Protein AF-A0A539DUF0-F1 (afdb_monomer_lite)

Secondary structure (DSSP, 8-state):
-EEE-HHHHHHHT--BHHHHHTTTTT--EEEEHHHHH-TTTSHHHHHHHHTS---EEEE-GGGG-SS--S-SHHHHHHHTTS-SEEE--TT-THHHHTT-EEPB-TT--SPP--------TTT--HHHHHHHHHHHHH--HHHHHHHHHHHHHSS--HHHHHHHHHHHHSPP-

Sequence (173 aa):
MVACSQAAVGEHSLKTVSDLAGVVADVTLGGPAAFETAELFGLAALDAAYEVEFTFVPVDDAAVGAGGAGGSQLSTKLADGTIDCAIAPQTWATITVDGLIALDDDKTAFPLDVVVPLMTTAAATPDVVAVVTQLNATITTDVLRALLVKLAVGDQSYDVIAKQFLESQAPAQ

Structure (mmCIF, N/CA/C/O backbone):
data_AF-A0A539DUF0-F1
#
_entry.id   AF-A0A539DUF0-F1
#
loop_
_atom_site.group_PDB
_atom_site.id
_atom_site.type_symbol
_atom_site.label_atom_id
_atom_site.label_alt_id
_atom_site.label_comp_id
_atom_site.label_asym_id
_atom_site.label_entity_id
_atom_site.label_seq_id
_atom_site.pdbx_PDB_ins_code
_atom_site.Cartn_x
_atom_site.Cartn_y
_atom_site.Cartn_z
_atom_site.occupancy
_atom_site.B_iso_or_equiv
_atom_site.auth_seq_id
_atom_site.auth_comp_id
_atom_site.auth_asym_id
_atom_site.auth_atom_id
_atom_site.pdbx_PDB_model_num
ATOM 1 N N . MET A 1 1 ? 3.687 -2.134 1.599 1.00 91.50 1 MET A N 1
ATOM 2 C CA . MET A 1 1 ? 3.217 -3.103 0.578 1.00 91.50 1 MET A CA 1
ATOM 3 C C . MET A 1 1 ? 3.808 -2.741 -0.773 1.00 91.50 1 MET A C 1
ATOM 5 O O . MET A 1 1 ? 4.285 -1.617 -0.906 1.00 91.50 1 MET A O 1
ATOM 9 N N . VAL A 1 2 ? 3.721 -3.641 -1.757 1.00 96.31 2 VAL A N 1
ATOM 10 C CA . VAL A 1 2 ? 4.049 -3.354 -3.162 1.00 96.31 2 VAL A CA 1
ATOM 11 C C . VAL A 1 2 ? 2.760 -3.193 -3.969 1.00 96.31 2 VAL A C 1
ATOM 13 O O . VAL A 1 2 ? 1.891 -4.064 -3.921 1.00 96.31 2 VAL A O 1
ATOM 16 N N . ALA A 1 3 ? 2.636 -2.094 -4.710 1.00 95.75 3 ALA A N 1
ATOM 17 C CA . ALA A 1 3 ? 1.557 -1.866 -5.669 1.00 95.75 3 ALA A CA 1
ATOM 18 C C . ALA A 1 3 ? 2.140 -1.614 -7.063 1.00 95.75 3 ALA A C 1
ATOM 20 O O . ALA A 1 3 ? 2.987 -0.742 -7.223 1.00 95.75 3 ALA A O 1
ATOM 21 N N . CYS A 1 4 ? 1.683 -2.358 -8.063 1.00 97.69 4 CYS A N 1
ATOM 22 C CA . CYS A 1 4 ? 2.208 -2.322 -9.424 1.00 97.69 4 CYS A CA 1
ATOM 23 C C . CYS A 1 4 ? 1.207 -1.737 -10.413 1.00 97.69 4 CYS A C 1
ATOM 25 O O . CYS A 1 4 ? -0.011 -1.845 -10.231 1.00 97.69 4 CYS A O 1
ATOM 27 N N . SER A 1 5 ? 1.724 -1.147 -11.489 1.00 97.19 5 SER A N 1
ATOM 28 C CA . SER A 1 5 ? 0.897 -0.747 -12.624 1.00 97.19 5 SER A CA 1
ATOM 29 C C . SER A 1 5 ? 0.228 -1.967 -13.271 1.00 97.19 5 SER A C 1
ATOM 31 O O . SER A 1 5 ? 0.743 -3.088 -13.238 1.00 97.19 5 SER A O 1
ATOM 33 N N . GLN A 1 6 ? -0.927 -1.757 -13.906 1.00 96.56 6 GLN A N 1
ATOM 34 C CA . GLN A 1 6 ? -1.609 -2.827 -14.644 1.00 96.56 6 GLN A CA 1
ATOM 35 C C . GLN A 1 6 ? -0.764 -3.357 -15.809 1.00 96.56 6 GLN A C 1
ATOM 37 O O . GLN A 1 6 ? -0.862 -4.536 -16.143 1.00 96.56 6 GLN A O 1
ATOM 42 N N . ALA A 1 7 ? 0.060 -2.494 -16.412 1.00 96.00 7 ALA A N 1
ATOM 43 C CA . ALA A 1 7 ? 0.971 -2.864 -17.488 1.00 96.00 7 ALA A CA 1
ATOM 44 C C . ALA A 1 7 ? 2.022 -3.866 -16.994 1.00 96.00 7 ALA A C 1
ATOM 46 O O . ALA A 1 7 ? 2.090 -4.966 -17.535 1.00 96.00 7 ALA A O 1
ATOM 47 N N . ALA A 1 8 ? 2.735 -3.544 -15.909 1.00 97.06 8 ALA A N 1
ATOM 48 C CA . ALA A 1 8 ? 3.738 -4.431 -15.320 1.00 97.06 8 ALA A CA 1
ATOM 49 C C . ALA A 1 8 ? 3.129 -5.769 -14.868 1.00 97.06 8 ALA A C 1
ATOM 51 O O . ALA A 1 8 ? 3.671 -6.842 -15.138 1.00 97.06 8 ALA A O 1
ATOM 52 N N . VAL A 1 9 ? 1.949 -5.726 -14.236 1.00 97.44 9 VAL A N 1
ATOM 53 C CA . VAL A 1 9 ? 1.221 -6.942 -13.843 1.00 97.44 9 VAL A CA 1
ATOM 54 C C . VAL A 1 9 ? 0.821 -7.782 -15.054 1.00 97.44 9 VAL A C 1
ATOM 56 O O . VAL A 1 9 ? 0.947 -9.002 -15.008 1.00 97.44 9 VAL A O 1
ATOM 59 N N . GLY A 1 10 ? 0.340 -7.162 -16.131 1.00 97.06 10 GLY A N 1
ATOM 60 C CA . GLY A 1 10 ? -0.062 -7.868 -17.346 1.00 97.06 10 GLY A CA 1
ATOM 61 C C . GLY A 1 10 ? 1.116 -8.479 -18.102 1.00 97.06 10 GLY A C 1
ATOM 62 O O . GLY A 1 10 ? 1.014 -9.612 -18.569 1.00 97.06 10 GLY A O 1
ATOM 63 N N . GLU A 1 11 ? 2.228 -7.752 -18.193 1.00 97.19 11 GLU A N 1
ATOM 64 C CA . GLU A 1 11 ? 3.440 -8.175 -18.897 1.00 97.19 11 GLU A CA 1
ATOM 65 C C . GLU A 1 11 ? 4.133 -9.346 -18.195 1.00 97.19 11 GLU A C 1
ATOM 67 O O . GLU A 1 11 ? 4.458 -10.347 -18.835 1.00 97.19 11 GLU A O 1
ATOM 72 N N . HIS A 1 12 ? 4.272 -9.272 -16.869 1.00 97.44 12 HIS A N 1
ATOM 73 C CA . HIS A 1 12 ? 5.005 -10.269 -16.083 1.00 97.44 12 HIS A CA 1
ATOM 74 C C . HIS A 1 12 ? 4.103 -11.242 -15.308 1.00 97.44 12 HIS A C 1
ATOM 76 O O . HIS A 1 12 ? 4.596 -12.126 -14.614 1.00 97.44 12 HIS A O 1
ATOM 82 N N . SER A 1 13 ? 2.775 -11.128 -15.442 1.00 96.75 13 SER A N 1
ATOM 83 C CA . SER A 1 13 ? 1.782 -11.963 -14.738 1.00 96.75 13 SER A CA 1
ATOM 84 C C . SER A 1 13 ? 1.898 -11.926 -13.204 1.00 96.75 13 SER A C 1
ATOM 86 O O . SER A 1 13 ? 1.694 -12.942 -12.537 1.00 96.75 13 SER A O 1
ATOM 88 N N . LEU A 1 14 ? 2.200 -10.751 -12.646 1.00 97.88 14 LEU A N 1
ATOM 89 C CA . LEU A 1 14 ? 2.507 -10.559 -11.225 1.00 97.88 14 LEU A CA 1
ATOM 90 C C . LEU A 1 14 ? 1.281 -10.757 -10.324 1.00 97.88 14 LEU A C 1
ATOM 92 O O . LEU A 1 14 ? 0.231 -10.148 -10.541 1.00 97.88 14 LEU A O 1
ATOM 96 N N . LYS A 1 15 ? 1.419 -11.561 -9.268 1.00 97.81 15 LYS A N 1
ATOM 97 C CA . LYS A 1 15 ? 0.404 -11.700 -8.204 1.00 97.81 15 LYS A CA 1
ATOM 98 C C . LYS A 1 15 ? 1.003 -11.565 -6.813 1.00 97.81 15 LYS A C 1
ATOM 100 O O . LYS A 1 15 ? 0.348 -11.050 -5.911 1.00 97.81 15 LYS A O 1
ATOM 105 N N . THR A 1 16 ? 2.234 -12.027 -6.661 1.00 98.19 16 THR A N 1
ATOM 106 C CA . THR A 1 16 ? 2.989 -12.051 -5.413 1.00 98.19 16 THR A CA 1
ATOM 107 C C . THR A 1 16 ? 4.268 -11.235 -5.548 1.00 98.19 16 THR A C 1
ATOM 109 O O . THR A 1 16 ? 4.740 -10.971 -6.657 1.00 98.19 16 THR A O 1
ATOM 112 N N . VAL A 1 17 ? 4.861 -10.846 -4.425 1.00 98.06 17 VAL A N 1
ATOM 113 C CA . VAL A 1 17 ? 6.183 -10.207 -4.429 1.00 98.06 17 VAL A CA 1
ATOM 114 C C . VAL A 1 17 ? 7.267 -11.210 -4.859 1.00 98.06 17 VAL A C 1
ATOM 116 O O . VAL A 1 17 ? 8.241 -10.802 -5.488 1.00 98.06 17 VAL A O 1
ATOM 119 N N . SER A 1 18 ? 7.071 -12.521 -4.659 1.00 98.31 18 SER A N 1
ATOM 120 C CA . SER A 1 18 ? 7.930 -13.548 -5.273 1.00 98.31 18 SER A CA 1
ATOM 121 C C . SER A 1 18 ? 7.889 -13.542 -6.806 1.00 98.31 18 SER A C 1
ATOM 123 O O . SER A 1 18 ? 8.934 -13.710 -7.434 1.00 98.31 18 SER A O 1
ATOM 125 N N . ASP A 1 19 ? 6.725 -13.316 -7.429 1.00 98.25 19 ASP A N 1
ATOM 126 C CA . ASP A 1 19 ? 6.643 -13.184 -8.895 1.00 98.25 19 ASP A CA 1
ATOM 127 C C . ASP A 1 19 ? 7.458 -11.976 -9.371 1.00 98.25 19 ASP A C 1
ATOM 129 O O . ASP A 1 19 ? 8.196 -12.070 -10.350 1.00 98.25 19 ASP A O 1
ATOM 133 N N . LEU A 1 20 ? 7.368 -10.860 -8.639 1.00 97.94 20 LEU A N 1
ATOM 134 C CA . LEU A 1 20 ? 8.139 -9.651 -8.918 1.00 97.94 20 LEU A CA 1
ATOM 135 C C . LEU A 1 20 ? 9.648 -9.898 -8.782 1.00 97.94 20 LEU A C 1
ATOM 137 O O . LEU A 1 20 ? 10.415 -9.495 -9.653 1.00 97.94 20 LEU A O 1
ATOM 141 N N . ALA A 1 21 ? 10.072 -10.594 -7.724 1.00 97.81 21 ALA A N 1
ATOM 142 C CA . ALA A 1 21 ? 11.467 -10.985 -7.525 1.00 97.81 21 ALA A CA 1
ATOM 143 C C . ALA A 1 21 ? 11.998 -11.834 -8.696 1.00 97.81 21 ALA A C 1
ATOM 145 O O . ALA A 1 21 ? 13.150 -11.688 -9.101 1.00 97.81 21 ALA A O 1
ATOM 146 N N . GLY A 1 22 ? 11.146 -12.677 -9.288 1.00 97.75 22 GLY A N 1
ATOM 147 C CA . GLY A 1 22 ? 11.482 -13.494 -10.456 1.00 97.75 22 GLY A CA 1
ATOM 148 C C . GLY A 1 22 ? 11.777 -12.701 -11.735 1.00 97.75 22 GLY A C 1
ATOM 149 O O . GLY A 1 22 ? 12.418 -13.240 -12.637 1.00 97.75 22 GLY A O 1
ATOM 150 N N . VAL A 1 23 ? 11.350 -11.437 -11.812 1.00 97.56 23 VAL A N 1
ATOM 151 C CA . VAL A 1 23 ? 11.546 -10.542 -12.968 1.00 97.56 23 VAL A CA 1
ATOM 152 C C . VAL A 1 23 ? 12.284 -9.253 -12.596 1.00 97.56 23 VAL A C 1
ATOM 154 O O . VAL A 1 23 ? 12.228 -8.278 -13.333 1.00 97.56 23 VAL A O 1
ATOM 157 N N . VAL A 1 24 ? 13.005 -9.237 -11.470 1.00 95.62 24 VAL A N 1
ATOM 158 C CA . VAL A 1 24 ? 13.626 -8.034 -10.877 1.00 95.62 24 VAL A CA 1
ATOM 159 C C . VAL A 1 24 ? 14.564 -7.249 -11.810 1.00 95.62 24 VAL A C 1
ATOM 161 O O . VAL A 1 24 ? 14.798 -6.063 -11.602 1.00 95.62 24 VAL A O 1
ATOM 164 N N . ALA A 1 25 ? 15.101 -7.894 -12.848 1.00 95.75 25 ALA A N 1
ATOM 165 C CA . ALA A 1 25 ? 15.942 -7.247 -13.854 1.00 95.75 25 ALA A CA 1
ATOM 166 C C . ALA A 1 25 ? 15.151 -6.374 -14.848 1.00 95.75 25 ALA A C 1
ATOM 168 O O . ALA A 1 25 ? 15.737 -5.488 -15.468 1.00 95.75 25 ALA A O 1
ATOM 169 N N . ASP A 1 26 ? 13.849 -6.630 -14.992 1.00 95.75 26 ASP A N 1
ATOM 170 C CA . ASP A 1 26 ? 12.958 -5.983 -15.958 1.00 95.75 26 ASP A CA 1
ATOM 171 C C . ASP A 1 26 ? 12.000 -4.977 -15.298 1.00 95.75 26 ASP A C 1
ATOM 173 O O . ASP A 1 26 ? 11.329 -4.226 -15.998 1.00 95.75 26 ASP A O 1
ATOM 177 N N . VAL A 1 27 ? 11.943 -4.939 -13.962 1.00 95.69 27 VAL A N 1
ATOM 178 C CA . VAL A 1 27 ? 11.023 -4.093 -13.188 1.00 95.69 27 VAL A CA 1
ATOM 179 C C . VAL A 1 27 ? 11.772 -3.179 -12.227 1.00 95.69 27 VAL A C 1
ATOM 181 O O . VAL A 1 27 ? 12.690 -3.590 -11.517 1.00 95.69 27 VAL A O 1
ATOM 184 N N . THR A 1 28 ? 11.330 -1.930 -12.150 1.00 97.88 28 THR A N 1
ATOM 185 C CA . THR A 1 28 ? 11.875 -0.925 -11.238 1.00 97.88 28 THR A CA 1
ATOM 186 C C . THR A 1 28 ? 10.907 -0.662 -10.088 1.00 97.88 28 THR A C 1
ATOM 188 O O . THR A 1 28 ? 9.742 -0.310 -10.305 1.00 97.88 28 THR A O 1
ATOM 191 N N . LEU A 1 29 ? 11.395 -0.784 -8.850 1.00 97.50 29 LEU A N 1
ATOM 192 C CA . LEU A 1 29 ? 10.674 -0.362 -7.650 1.00 97.50 29 LEU A CA 1
ATOM 193 C C . LEU A 1 29 ? 10.929 1.119 -7.368 1.00 97.50 29 LEU A C 1
ATOM 195 O O . LEU A 1 29 ? 12.060 1.586 -7.436 1.00 97.50 29 LEU A O 1
ATOM 199 N N . GLY A 1 30 ? 9.901 1.857 -6.964 1.00 96.94 30 GLY A N 1
ATOM 200 C CA . GLY A 1 30 ? 10.060 3.181 -6.363 1.00 96.94 30 GLY A CA 1
ATOM 201 C C . GLY A 1 30 ? 9.448 3.265 -4.976 1.00 96.94 30 GLY A C 1
ATOM 202 O O . GLY A 1 30 ? 8.551 2.499 -4.637 1.00 96.94 30 GLY A O 1
ATOM 203 N N . GLY A 1 31 ? 9.894 4.206 -4.154 1.00 95.19 31 GLY A N 1
ATOM 204 C CA . GLY A 1 31 ? 9.339 4.357 -2.812 1.00 95.19 31 GLY A CA 1
ATOM 205 C C . GLY A 1 31 ? 9.998 5.459 -1.992 1.00 95.19 31 GLY A C 1
ATOM 206 O O . GLY A 1 31 ? 10.920 6.108 -2.482 1.00 95.19 31 GLY A O 1
ATOM 207 N N . PRO A 1 32 ? 9.535 5.684 -0.751 1.00 93.19 32 PRO A N 1
ATOM 208 C CA . PRO A 1 32 ? 10.132 6.673 0.146 1.00 93.19 32 PRO A CA 1
ATOM 209 C C . PRO A 1 32 ? 11.637 6.442 0.318 1.00 93.19 32 PRO A C 1
ATOM 211 O O . PRO A 1 32 ? 12.063 5.304 0.514 1.00 93.19 32 PRO A O 1
ATOM 214 N N . ALA A 1 33 ? 12.440 7.506 0.307 1.00 94.50 33 ALA A N 1
ATOM 215 C CA . ALA A 1 33 ? 13.878 7.436 0.570 1.00 94.50 33 ALA A CA 1
ATOM 216 C C . ALA A 1 33 ? 14.194 6.805 1.941 1.00 94.50 33 ALA A C 1
ATOM 218 O O . ALA A 1 33 ? 15.193 6.100 2.096 1.00 94.50 33 ALA A O 1
ATOM 219 N N . ALA A 1 34 ? 13.314 6.979 2.933 1.00 93.12 34 ALA A N 1
ATOM 220 C CA . ALA A 1 34 ? 13.447 6.308 4.223 1.00 93.12 34 ALA A CA 1
ATOM 221 C C . ALA A 1 34 ? 13.392 4.770 4.114 1.00 93.12 34 ALA A C 1
ATOM 223 O O . ALA A 1 34 ? 14.015 4.091 4.925 1.00 93.12 34 ALA A O 1
ATOM 224 N N . PHE A 1 35 ? 12.693 4.203 3.122 1.00 95.25 35 PHE A N 1
ATOM 225 C CA . PHE A 1 35 ? 12.631 2.748 2.921 1.00 95.25 35 PHE A CA 1
ATOM 226 C C . PHE A 1 35 ? 13.971 2.169 2.455 1.00 95.25 35 PHE A C 1
ATOM 228 O O . PHE A 1 35 ? 14.342 1.080 2.885 1.00 95.25 35 PHE A O 1
ATOM 235 N N . GLU A 1 36 ? 14.717 2.906 1.629 1.00 95.94 36 GLU A N 1
ATOM 236 C CA . GLU A 1 36 ? 16.037 2.492 1.130 1.00 95.94 36 GLU A CA 1
ATOM 237 C C . GLU A 1 36 ? 17.039 2.269 2.271 1.00 95.94 36 GLU A C 1
ATOM 239 O O . GLU A 1 36 ? 17.857 1.355 2.225 1.00 95.94 36 GLU A O 1
ATOM 244 N N . THR A 1 37 ? 16.946 3.086 3.324 1.00 94.62 37 THR A N 1
ATOM 245 C CA . THR A 1 37 ? 17.905 3.094 4.441 1.00 94.62 37 THR A CA 1
ATOM 246 C C . THR A 1 37 ? 17.371 2.466 5.729 1.00 94.62 37 THR A C 1
ATOM 248 O O . THR A 1 37 ? 18.109 2.365 6.710 1.00 94.62 37 THR A O 1
ATOM 251 N N . ALA A 1 38 ? 16.107 2.036 5.757 1.00 94.25 38 ALA A N 1
ATOM 252 C CA . ALA A 1 38 ? 15.491 1.474 6.952 1.00 94.25 38 ALA A CA 1
ATOM 253 C C . ALA A 1 38 ? 16.110 0.119 7.340 1.00 94.25 38 ALA A C 1
ATOM 255 O O . ALA A 1 38 ? 16.144 -0.823 6.550 1.00 94.25 38 ALA A O 1
ATOM 256 N N . GLU A 1 39 ? 16.540 0.003 8.601 1.00 87.75 39 GLU A N 1
ATOM 257 C CA . GLU A 1 39 ? 17.135 -1.228 9.149 1.00 87.75 39 GLU A CA 1
ATOM 258 C C . GLU A 1 39 ? 16.119 -2.372 9.292 1.00 87.75 39 GLU A C 1
ATOM 260 O O . GLU A 1 39 ? 16.475 -3.545 9.192 1.00 87.75 39 GLU A O 1
ATOM 265 N N . LEU A 1 40 ? 14.848 -2.038 9.537 1.00 89.31 40 LEU A N 1
ATOM 266 C CA . LEU A 1 40 ? 13.747 -2.989 9.667 1.00 89.31 40 LEU A CA 1
ATOM 267 C C . LEU A 1 40 ? 12.691 -2.686 8.618 1.00 89.31 40 LEU A C 1
ATOM 269 O O . LEU A 1 40 ? 12.284 -1.535 8.471 1.00 89.31 40 LEU A O 1
ATOM 273 N N . PHE A 1 41 ? 12.227 -3.732 7.934 1.00 90.75 41 PHE A N 1
ATOM 274 C CA . PHE A 1 41 ? 11.198 -3.632 6.895 1.00 90.75 41 PHE A CA 1
ATOM 275 C C . PHE A 1 41 ? 11.537 -2.621 5.782 1.00 90.75 41 PHE A C 1
ATOM 277 O O . PHE A 1 41 ? 10.632 -2.063 5.166 1.00 90.75 41 PHE A O 1
ATOM 284 N N . GLY A 1 42 ? 12.830 -2.359 5.567 1.00 94.88 42 GLY A N 1
ATOM 285 C CA . GLY A 1 42 ? 13.364 -1.551 4.472 1.00 94.88 42 GLY A CA 1
ATOM 286 C C . GLY A 1 42 ? 13.818 -2.397 3.287 1.00 94.88 42 GLY A C 1
ATOM 287 O O . GLY A 1 42 ? 13.614 -3.614 3.262 1.00 94.88 42 GLY A O 1
ATOM 288 N N . LEU A 1 43 ? 14.490 -1.758 2.329 1.00 97.00 43 LEU A N 1
ATOM 289 C CA . LEU A 1 43 ? 14.959 -2.396 1.096 1.00 97.00 43 LEU A CA 1
ATOM 290 C C . LEU A 1 43 ? 15.860 -3.607 1.372 1.00 97.00 43 LEU A C 1
ATOM 292 O O . LEU A 1 43 ? 15.583 -4.690 0.876 1.00 97.00 43 LEU A O 1
ATOM 296 N N . ALA A 1 44 ? 16.847 -3.474 2.263 1.00 96.62 44 ALA A N 1
ATOM 297 C CA . ALA A 1 44 ? 17.745 -4.582 2.602 1.00 96.62 44 ALA A CA 1
ATOM 298 C C . ALA A 1 44 ? 17.014 -5.791 3.225 1.00 96.62 44 ALA A C 1
ATOM 300 O O . ALA A 1 44 ? 17.410 -6.938 3.022 1.00 96.62 44 ALA A O 1
ATOM 301 N N . ALA A 1 45 ? 15.941 -5.551 3.989 1.00 95.19 45 ALA A N 1
ATOM 302 C CA . ALA A 1 45 ? 15.122 -6.624 4.551 1.00 95.19 45 ALA A CA 1
ATOM 303 C C . ALA A 1 45 ? 14.261 -7.300 3.471 1.00 95.19 45 ALA A C 1
ATOM 305 O O . ALA A 1 45 ? 14.096 -8.520 3.499 1.00 95.19 45 ALA A O 1
ATOM 306 N N . LEU A 1 46 ? 13.748 -6.520 2.513 1.00 97.12 46 LEU A N 1
ATOM 307 C CA . LEU A 1 46 ? 13.014 -7.026 1.355 1.00 97.12 46 LEU A CA 1
ATOM 308 C C . LEU A 1 46 ? 13.917 -7.889 0.463 1.00 97.12 46 LEU A C 1
ATOM 310 O O . LEU A 1 46 ? 13.555 -9.025 0.156 1.00 97.12 46 LEU A O 1
ATOM 314 N N . ASP A 1 47 ? 15.102 -7.385 0.118 1.00 97.00 47 ASP A N 1
ATOM 315 C CA . ASP A 1 47 ? 16.109 -8.097 -0.673 1.00 97.00 47 ASP A CA 1
ATOM 316 C C . ASP A 1 47 ? 16.454 -9.447 -0.028 1.00 97.00 47 ASP A C 1
ATOM 318 O O . ASP A 1 47 ? 16.421 -10.497 -0.670 1.00 97.00 47 ASP A O 1
ATOM 322 N N . ALA A 1 48 ? 16.708 -9.446 1.285 1.00 96.44 48 ALA A N 1
ATOM 323 C CA . ALA A 1 48 ? 17.019 -10.659 2.034 1.00 96.44 48 ALA A CA 1
ATOM 324 C C . ALA A 1 48 ? 15.848 -11.655 2.080 1.00 96.44 48 ALA A C 1
ATOM 326 O O . ALA A 1 48 ? 16.072 -12.861 1.986 1.00 96.44 48 ALA A O 1
ATOM 327 N N . ALA A 1 49 ? 14.607 -11.179 2.222 1.00 96.75 49 ALA A N 1
ATOM 328 C CA . ALA A 1 49 ? 13.431 -12.047 2.245 1.00 96.75 49 ALA A CA 1
ATOM 329 C C . ALA A 1 49 ? 13.211 -12.740 0.890 1.00 96.75 49 ALA A C 1
ATOM 331 O O . ALA A 1 49 ? 12.884 -13.931 0.838 1.00 96.75 49 ALA A O 1
ATOM 332 N N . TYR A 1 50 ? 13.409 -12.015 -0.211 1.00 97.62 50 TYR A N 1
ATOM 333 C CA . TYR A 1 50 ? 13.164 -12.519 -1.562 1.00 97.62 50 TYR A CA 1
ATOM 334 C C . TYR A 1 50 ? 14.405 -13.079 -2.266 1.00 97.62 50 TYR A C 1
ATOM 336 O O . TYR A 1 50 ? 14.253 -13.689 -3.320 1.00 97.62 50 TYR A O 1
ATOM 344 N N . GLU A 1 51 ? 15.578 -12.989 -1.636 1.00 97.38 51 GLU A N 1
ATOM 345 C CA . GLU A 1 51 ? 16.869 -13.492 -2.129 1.00 97.38 51 GLU A CA 1
ATOM 346 C C . GLU A 1 51 ? 17.287 -12.872 -3.478 1.00 97.38 51 GLU A C 1
ATOM 348 O O . GLU A 1 51 ? 17.912 -13.524 -4.316 1.00 97.38 51 GLU A O 1
ATOM 353 N N . VAL A 1 52 ? 16.946 -11.596 -3.680 1.00 97.62 52 VAL A N 1
ATOM 354 C CA . VAL A 1 52 ? 17.253 -10.801 -4.881 1.00 97.62 52 VAL A CA 1
ATOM 355 C C . VAL A 1 52 ? 17.629 -9.372 -4.489 1.00 97.62 52 VAL A C 1
ATOM 357 O O . VAL A 1 52 ? 17.326 -8.949 -3.383 1.00 97.62 52 VAL A O 1
ATOM 360 N N . GLU A 1 53 ? 18.272 -8.629 -5.387 1.00 97.56 53 GLU A N 1
ATOM 361 C CA . GLU A 1 53 ? 18.537 -7.194 -5.215 1.00 97.56 53 GLU A CA 1
ATOM 362 C C . GLU A 1 53 ? 17.557 -6.406 -6.088 1.00 97.56 53 GLU A C 1
ATOM 364 O O . GLU A 1 53 ? 17.615 -6.492 -7.319 1.00 97.56 53 GLU A O 1
ATOM 369 N N . PHE A 1 54 ? 16.629 -5.674 -5.470 1.00 96.88 54 PHE A N 1
ATOM 370 C CA . PHE A 1 54 ? 15.670 -4.861 -6.213 1.00 96.88 54 PHE A CA 1
ATOM 371 C C . PHE A 1 54 ? 16.295 -3.552 -6.703 1.00 96.88 54 PHE A C 1
ATOM 373 O O . PHE A 1 54 ? 16.875 -2.789 -5.932 1.00 96.88 54 PHE A O 1
ATOM 380 N N . THR A 1 55 ? 16.079 -3.223 -7.981 1.00 96.06 55 THR A N 1
ATOM 381 C CA . THR A 1 55 ? 16.371 -1.874 -8.487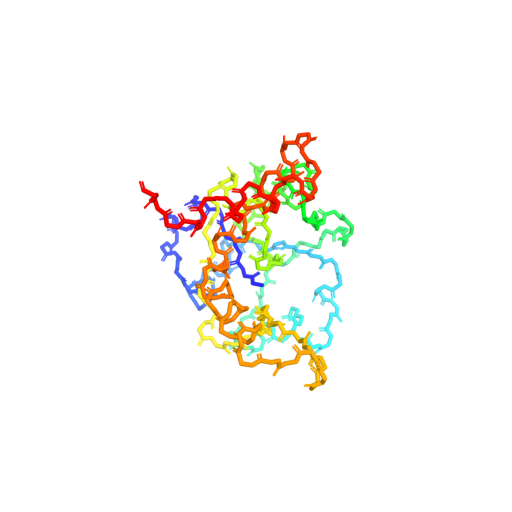 1.00 96.06 55 THR A CA 1
ATOM 382 C C . THR A 1 55 ? 15.392 -0.888 -7.856 1.00 96.06 55 THR A C 1
ATOM 384 O O . THR A 1 55 ? 14.188 -0.964 -8.113 1.00 96.06 55 THR A O 1
ATOM 387 N N . PHE A 1 56 ? 15.902 0.036 -7.039 1.00 97.56 56 PHE A N 1
ATOM 388 C CA . PHE A 1 56 ? 15.089 0.974 -6.269 1.00 97.56 56 PHE A CA 1
ATOM 389 C C . PHE A 1 56 ? 15.330 2.433 -6.674 1.00 97.56 56 PHE A C 1
ATOM 391 O O . PHE A 1 56 ? 16.465 2.892 -6.793 1.00 97.56 56 PHE A O 1
ATOM 398 N N . VAL A 1 57 ? 14.243 3.180 -6.853 1.00 97.00 57 VAL A N 1
ATOM 399 C CA . VAL A 1 57 ? 14.238 4.617 -7.131 1.00 97.00 57 VAL A CA 1
ATOM 400 C C . VAL A 1 57 ? 13.643 5.346 -5.923 1.00 97.00 57 VAL A C 1
ATOM 402 O O . VAL A 1 57 ? 12.418 5.337 -5.746 1.00 97.00 57 VAL A O 1
ATOM 405 N N . PRO A 1 58 ? 14.468 6.011 -5.098 1.00 95.19 58 PRO A N 1
ATOM 406 C CA . PRO A 1 58 ? 13.961 6.773 -3.971 1.00 95.19 58 PRO A CA 1
ATOM 407 C C . PRO A 1 58 ? 13.189 8.004 -4.454 1.00 95.19 58 PRO A C 1
ATOM 409 O O . PRO A 1 58 ? 13.563 8.683 -5.416 1.00 95.19 58 PRO A O 1
ATOM 412 N N . VAL A 1 59 ? 12.113 8.319 -3.743 1.00 92.31 59 VAL A N 1
ATOM 413 C CA . VAL A 1 59 ? 1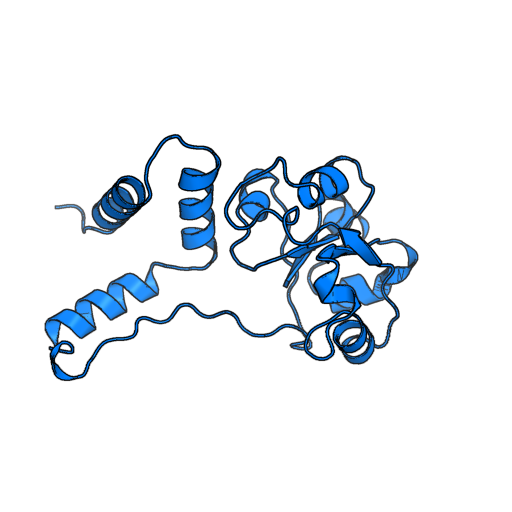1.395 9.591 -3.832 1.00 92.31 59 VAL A CA 1
ATOM 414 C C . VAL A 1 59 ? 11.404 10.281 -2.475 1.00 92.31 59 VAL A C 1
ATOM 416 O O . VAL A 1 59 ? 11.575 9.639 -1.440 1.00 92.31 59 VAL A O 1
ATOM 419 N N . ASP A 1 60 ? 11.198 11.597 -2.474 1.00 88.31 60 ASP A N 1
ATOM 420 C CA . ASP A 1 60 ? 11.000 12.355 -1.236 1.00 88.31 60 ASP A CA 1
ATOM 421 C C . ASP A 1 60 ? 9.859 11.726 -0.415 1.00 88.31 60 ASP A C 1
ATOM 423 O O . ASP A 1 60 ? 8.775 11.464 -0.946 1.00 88.31 60 ASP A O 1
ATOM 427 N N . ASP A 1 61 ? 10.100 11.482 0.875 1.00 82.50 61 ASP A N 1
ATOM 428 C CA . ASP A 1 61 ? 9.142 10.851 1.784 1.00 82.50 61 ASP A CA 1
ATOM 429 C C . ASP A 1 61 ? 7.817 11.631 1.853 1.00 82.50 61 ASP A C 1
ATOM 431 O O . ASP A 1 61 ? 6.734 11.039 1.884 1.00 82.50 61 ASP A O 1
ATOM 435 N N . ALA A 1 62 ? 7.875 12.967 1.796 1.00 79.94 62 ALA A N 1
ATOM 436 C CA . ALA A 1 62 ? 6.685 13.818 1.753 1.00 79.94 62 ALA A CA 1
ATOM 437 C C . ALA A 1 62 ? 5.917 13.683 0.425 1.00 79.94 62 ALA A C 1
ATOM 439 O O . ALA A 1 62 ? 4.722 13.979 0.353 1.00 79.94 62 ALA A O 1
ATOM 440 N N . ALA A 1 63 ? 6.585 13.203 -0.625 1.00 78.75 63 ALA A N 1
ATOM 441 C CA . ALA A 1 63 ? 6.053 13.050 -1.971 1.00 78.75 63 ALA A CA 1
ATOM 442 C C . ALA A 1 63 ? 5.550 11.630 -2.295 1.00 78.75 63 ALA A C 1
ATOM 444 O O . ALA A 1 63 ? 5.189 11.365 -3.445 1.00 78.75 63 ALA A O 1
ATOM 445 N N . VAL A 1 64 ? 5.459 10.738 -1.301 1.00 72.81 64 VAL A N 1
ATOM 446 C CA . VAL A 1 64 ? 4.748 9.447 -1.412 1.00 72.81 64 VAL A CA 1
ATOM 447 C C . VAL A 1 64 ? 3.228 9.666 -1.488 1.00 72.81 64 VAL A C 1
ATOM 449 O O . VAL A 1 64 ? 2.518 8.917 -2.159 1.00 72.81 64 VAL A O 1
ATOM 452 N N . GLY A 1 65 ? 2.728 10.764 -0.906 1.00 65.31 65 GLY A N 1
ATOM 453 C CA . GLY A 1 65 ? 1.306 11.117 -0.895 1.00 65.31 65 GLY A CA 1
ATOM 454 C C . GLY A 1 65 ? 0.545 10.344 0.179 1.00 65.31 65 GLY A C 1
ATOM 455 O O . GLY A 1 65 ? -0.196 9.408 -0.112 1.00 65.31 65 GLY A O 1
ATOM 456 N N . ALA A 1 66 ? 0.722 10.732 1.443 1.00 53.28 66 ALA A N 1
ATOM 457 C CA . ALA A 1 66 ? -0.038 10.164 2.552 1.00 53.28 66 ALA A CA 1
ATOM 458 C C . ALA A 1 66 ? -1.480 10.712 2.541 1.00 53.28 66 ALA A C 1
ATOM 460 O O . ALA A 1 66 ? -1.745 11.804 3.035 1.00 53.28 66 ALA A O 1
ATOM 461 N N . GLY A 1 67 ? -2.412 9.957 1.953 1.00 53.53 67 GLY A N 1
ATOM 462 C CA . GLY A 1 67 ? -3.859 10.215 2.039 1.00 53.53 67 GLY A CA 1
ATOM 463 C C . GLY A 1 67 ? -4.480 11.039 0.903 1.00 53.53 67 GLY A C 1
ATOM 464 O O . GLY A 1 67 ? -5.692 11.229 0.912 1.00 53.53 67 GLY A O 1
ATOM 465 N N . GLY A 1 68 ? -3.685 11.485 -0.074 1.00 57.88 68 GLY A N 1
ATOM 466 C CA . GLY A 1 68 ? -4.148 12.071 -1.339 1.00 57.88 68 GLY A CA 1
ATOM 467 C C . GLY A 1 68 ? -4.091 11.056 -2.488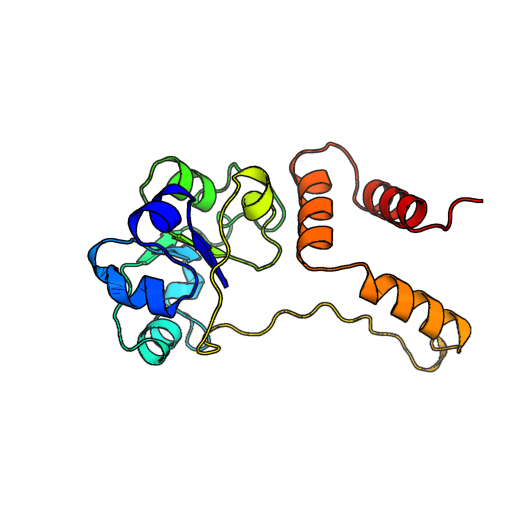 1.00 57.88 68 GLY A C 1
ATOM 468 O O . GLY A 1 68 ? -3.338 10.086 -2.419 1.00 57.88 68 GLY A O 1
ATOM 469 N N . ALA A 1 69 ? -4.875 11.272 -3.539 1.00 59.84 69 ALA A N 1
ATOM 470 C CA . ALA A 1 69 ? -4.915 10.442 -4.734 1.00 59.84 69 ALA A CA 1
ATOM 471 C C . ALA A 1 69 ? -4.320 11.231 -5.896 1.00 59.84 69 ALA A C 1
ATOM 473 O O . ALA A 1 69 ? -4.751 12.355 -6.156 1.00 59.84 69 ALA A O 1
ATOM 474 N N . GLY A 1 70 ? -3.342 10.632 -6.575 1.00 62.16 70 GLY A N 1
ATOM 475 C CA . GLY A 1 70 ? -2.609 11.282 -7.660 1.00 62.16 70 GLY A CA 1
ATOM 476 C C . GLY A 1 70 ? -1.796 12.508 -7.214 1.00 62.16 70 GLY A C 1
ATOM 477 O O . GLY A 1 70 ? -1.891 12.996 -6.087 1.00 62.16 70 GLY A O 1
ATOM 478 N N . GLY A 1 71 ? -0.932 12.999 -8.102 1.00 70.06 71 GLY A N 1
ATOM 479 C CA . GLY A 1 71 ? -0.154 14.230 -7.898 1.00 70.06 71 GLY A CA 1
ATOM 480 C C . GLY A 1 71 ? 1.031 14.119 -6.931 1.00 70.06 71 GLY A C 1
ATOM 481 O O . GLY A 1 71 ? 1.775 15.086 -6.770 1.00 70.06 71 GLY A O 1
ATOM 482 N N . SER A 1 72 ? 1.248 12.954 -6.318 1.00 84.19 72 SER A N 1
ATOM 483 C CA . SER A 1 72 ? 2.484 12.656 -5.594 1.00 84.19 72 SER A CA 1
ATOM 484 C C . SER A 1 72 ? 3.598 12.328 -6.592 1.00 84.19 72 SER A C 1
ATOM 486 O O . SER A 1 72 ? 3.331 11.806 -7.678 1.00 84.19 72 SER A O 1
ATOM 488 N N . GLN A 1 73 ? 4.856 12.602 -6.242 1.00 89.06 73 GLN A N 1
ATOM 489 C CA . GLN A 1 73 ? 5.982 12.297 -7.132 1.00 89.06 73 GLN A CA 1
ATOM 490 C C . GLN A 1 73 ? 6.060 10.790 -7.425 1.00 89.06 73 GLN A C 1
ATOM 492 O O . GLN A 1 73 ? 6.412 10.400 -8.537 1.00 89.06 73 GLN A O 1
ATOM 497 N N . LEU A 1 74 ? 5.655 9.957 -6.460 1.00 90.88 74 LEU A N 1
ATOM 498 C CA . LEU A 1 74 ? 5.551 8.512 -6.633 1.00 90.88 74 LEU A CA 1
ATOM 499 C C . LEU A 1 74 ? 4.491 8.126 -7.679 1.00 90.88 74 LEU A C 1
ATOM 501 O O . LEU A 1 74 ? 4.781 7.337 -8.572 1.00 90.88 74 LEU A O 1
ATOM 505 N N . SER A 1 75 ? 3.291 8.719 -7.618 1.00 90.56 75 SER A N 1
ATOM 506 C CA . SER A 1 75 ? 2.239 8.467 -8.620 1.00 90.56 75 SER A CA 1
ATOM 507 C C . SER A 1 75 ? 2.631 8.950 -10.020 1.00 90.56 75 SER A C 1
ATOM 509 O O . SER A 1 75 ? 2.373 8.258 -10.998 1.00 90.56 75 SER A O 1
ATOM 511 N N . THR A 1 76 ? 3.332 10.085 -10.128 1.00 91.62 76 THR A N 1
ATOM 512 C CA . THR A 1 76 ? 3.838 10.586 -11.415 1.00 91.62 76 THR A CA 1
ATOM 513 C C . THR A 1 76 ? 4.837 9.617 -12.041 1.00 91.62 76 THR A C 1
ATOM 515 O O . THR A 1 76 ? 4.730 9.336 -13.229 1.00 91.62 76 THR A O 1
ATOM 518 N N . LYS A 1 77 ? 5.762 9.065 -11.244 1.00 94.25 77 LYS A N 1
ATOM 519 C CA . LYS A 1 77 ? 6.763 8.101 -11.723 1.00 94.25 77 LYS A CA 1
ATOM 520 C C . LYS A 1 77 ? 6.158 6.768 -12.173 1.00 94.25 77 LYS A C 1
ATOM 522 O O . LYS A 1 77 ? 6.695 6.135 -13.072 1.00 94.25 77 LYS A O 1
ATOM 527 N N . LEU A 1 78 ? 5.059 6.335 -11.552 1.00 94.06 78 LEU A N 1
ATOM 528 C CA . LEU A 1 78 ? 4.285 5.191 -12.050 1.00 94.06 78 LEU A CA 1
ATOM 529 C C . LEU A 1 78 ? 3.606 5.529 -13.380 1.00 94.06 78 LEU A C 1
ATOM 531 O O . LEU A 1 78 ? 3.632 4.733 -14.312 1.00 94.06 78 LEU A O 1
ATOM 535 N N . ALA A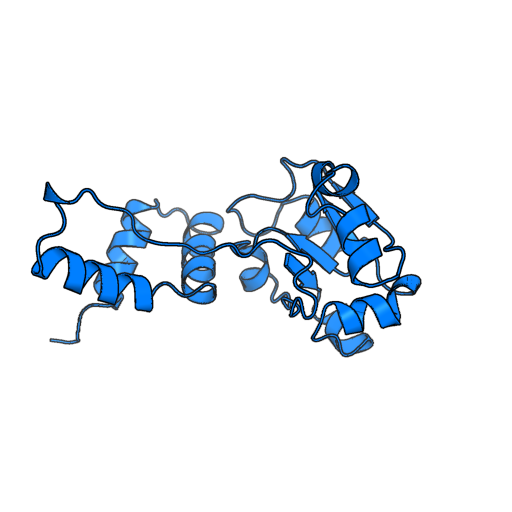 1 79 ? 2.997 6.714 -13.474 1.00 92.19 79 ALA A N 1
ATOM 536 C CA . ALA A 1 79 ? 2.256 7.134 -14.658 1.00 92.19 79 ALA A CA 1
ATOM 537 C C . ALA A 1 79 ? 3.154 7.366 -15.886 1.00 92.19 79 ALA A C 1
ATOM 539 O O . ALA A 1 79 ? 2.715 7.129 -17.011 1.00 92.19 79 ALA A O 1
ATOM 540 N N . ASP A 1 80 ? 4.391 7.835 -15.690 1.00 94.12 80 ASP A N 1
ATOM 541 C CA . ASP A 1 80 ? 5.359 8.070 -16.768 1.00 94.12 80 ASP A CA 1
ATOM 542 C C . ASP A 1 80 ? 6.266 6.863 -17.079 1.00 94.12 80 ASP A C 1
ATOM 544 O O . ASP A 1 80 ? 7.037 6.919 -18.039 1.00 94.12 80 ASP A O 1
ATOM 548 N N . GLY A 1 81 ? 6.149 5.771 -16.313 1.00 94.50 81 GLY A N 1
ATOM 549 C CA . GLY A 1 81 ? 6.926 4.544 -16.498 1.00 94.50 81 GLY A CA 1
ATOM 550 C C . GLY A 1 81 ? 8.367 4.618 -15.987 1.00 94.50 81 GLY A C 1
ATOM 551 O O . GLY A 1 81 ? 9.174 3.758 -16.321 1.00 94.50 81 GLY A O 1
ATOM 552 N N . THR A 1 82 ? 8.725 5.627 -15.184 1.00 96.19 82 THR A N 1
ATOM 553 C CA . THR A 1 82 ? 10.024 5.653 -14.488 1.00 96.19 82 THR A CA 1
ATOM 554 C C . THR A 1 82 ? 10.146 4.513 -13.473 1.00 96.19 82 THR A C 1
ATOM 556 O O . THR A 1 82 ? 11.254 4.056 -13.198 1.00 96.19 82 THR A O 1
ATOM 559 N N . ILE A 1 83 ? 9.025 4.098 -12.877 1.00 97.62 83 ILE A N 1
ATOM 560 C CA . ILE A 1 83 ? 8.932 2.929 -11.996 1.00 97.62 83 ILE A CA 1
ATOM 561 C C . ILE A 1 83 ? 7.720 2.085 -12.393 1.00 97.62 83 ILE A C 1
ATOM 563 O O . ILE A 1 83 ? 6.686 2.624 -12.787 1.00 97.62 83 ILE A O 1
ATOM 567 N N . ASP A 1 84 ? 7.821 0.773 -12.224 1.00 98.00 84 ASP A N 1
ATOM 568 C CA . ASP A 1 84 ? 6.766 -0.185 -12.582 1.00 98.00 84 ASP A CA 1
ATOM 569 C C . ASP A 1 84 ? 5.864 -0.510 -11.392 1.00 98.00 84 ASP A C 1
ATOM 571 O O . ASP A 1 84 ? 4.656 -0.753 -11.524 1.00 98.00 84 ASP A O 1
ATOM 575 N N . CYS A 1 85 ? 6.477 -0.493 -10.211 1.00 97.94 85 CYS A N 1
ATOM 576 C CA . CYS A 1 85 ? 5.874 -0.850 -8.945 1.00 97.94 85 CYS A CA 1
ATOM 577 C C . CYS A 1 85 ? 6.360 0.093 -7.843 1.00 97.94 85 CYS A C 1
ATOM 579 O O . CYS A 1 85 ? 7.462 0.637 -7.887 1.00 97.94 85 CYS A O 1
ATOM 581 N N . ALA A 1 86 ? 5.529 0.281 -6.825 1.00 96.19 86 ALA A N 1
ATOM 582 C CA . ALA A 1 86 ? 5.769 1.216 -5.745 1.00 96.19 86 ALA A CA 1
ATOM 583 C C . ALA A 1 86 ? 5.666 0.552 -4.371 1.00 96.19 86 ALA A C 1
ATOM 585 O O . ALA A 1 86 ? 4.709 -0.170 -4.079 1.00 96.19 86 ALA A O 1
ATOM 586 N N . ILE A 1 87 ? 6.617 0.880 -3.500 1.00 95.19 87 ILE A N 1
ATOM 587 C CA . ILE A 1 87 ? 6.503 0.716 -2.057 1.00 95.19 87 ILE A CA 1
ATOM 588 C C . ILE A 1 87 ? 5.598 1.827 -1.538 1.00 95.19 87 ILE A C 1
ATOM 590 O O . ILE A 1 87 ? 5.957 3.006 -1.551 1.00 95.19 87 ILE A O 1
ATOM 594 N N . ALA A 1 88 ? 4.409 1.441 -1.082 1.00 90.31 88 ALA A N 1
ATOM 595 C CA . ALA A 1 88 ? 3.383 2.374 -0.640 1.00 90.31 88 ALA A CA 1
ATOM 596 C C . ALA A 1 88 ? 2.657 1.886 0.629 1.00 90.31 88 ALA A C 1
ATOM 598 O O . ALA A 1 88 ? 2.657 0.679 0.933 1.00 90.31 88 ALA A O 1
ATOM 599 N N . PRO A 1 89 ? 2.011 2.806 1.374 1.00 87.62 89 PRO A N 1
ATOM 600 C CA . PRO A 1 89 ? 1.100 2.452 2.457 1.00 87.62 89 PRO A CA 1
ATOM 601 C C . PRO A 1 89 ? -0.070 1.605 1.960 1.00 87.62 89 PRO A C 1
ATOM 603 O O . PRO A 1 89 ? -0.572 1.810 0.853 1.00 87.62 89 PRO A O 1
ATOM 606 N N . GLN A 1 90 ? -0.584 0.704 2.802 1.00 86.88 90 GLN A N 1
ATOM 607 C CA . GLN A 1 90 ? -1.705 -0.144 2.394 1.00 86.88 90 GLN A CA 1
ATOM 608 C C . GLN A 1 90 ? -2.974 0.643 2.052 1.00 86.88 90 GLN A C 1
ATOM 610 O O . GLN A 1 90 ? -3.764 0.228 1.207 1.00 86.88 90 GLN A O 1
ATOM 615 N N . THR A 1 91 ? -3.147 1.800 2.676 1.00 87.50 91 THR A N 1
ATOM 616 C CA . THR A 1 91 ? -4.298 2.694 2.536 1.00 87.50 91 THR A CA 1
ATOM 617 C C . THR A 1 91 ? -4.141 3.721 1.413 1.00 87.50 91 THR A C 1
ATOM 619 O O . THR A 1 91 ? -4.943 4.646 1.312 1.00 87.50 91 THR A O 1
ATOM 622 N N . TRP A 1 92 ? -3.120 3.588 0.562 1.00 87.94 92 TRP A N 1
ATOM 623 C CA . TRP A 1 92 ? -2.844 4.556 -0.494 1.00 87.94 92 TRP A CA 1
ATOM 624 C C . TRP A 1 92 ? -3.992 4.635 -1.515 1.00 87.94 92 TRP A C 1
ATOM 626 O O . TRP A 1 92 ? -4.245 3.692 -2.264 1.00 87.94 92 TRP A O 1
ATOM 636 N N . ALA A 1 93 ? -4.698 5.770 -1.540 1.00 87.12 93 ALA A N 1
ATOM 637 C CA . ALA A 1 93 ? -5.900 5.977 -2.354 1.00 87.12 93 ALA A CA 1
ATOM 638 C C . ALA A 1 93 ? -5.636 5.864 -3.866 1.00 87.12 93 ALA A C 1
ATOM 640 O O . ALA A 1 93 ? -6.509 5.425 -4.615 1.00 87.12 93 ALA A O 1
ATOM 641 N N . THR A 1 94 ? -4.419 6.200 -4.305 1.00 88.50 94 THR A N 1
ATOM 642 C CA . THR A 1 94 ? -3.963 6.070 -5.698 1.00 88.50 94 THR A CA 1
ATOM 643 C C . THR A 1 94 ? -4.115 4.647 -6.234 1.00 88.50 94 THR A C 1
ATOM 645 O O . THR A 1 94 ? -4.406 4.484 -7.411 1.00 88.50 94 THR A O 1
ATOM 648 N N . ILE A 1 95 ? -4.033 3.615 -5.382 1.00 90.44 95 ILE A N 1
ATOM 649 C CA . ILE A 1 95 ? -4.288 2.226 -5.797 1.00 90.44 95 ILE A CA 1
ATOM 650 C C . ILE A 1 95 ? -5.673 2.097 -6.441 1.00 90.44 95 ILE A C 1
ATOM 652 O O . ILE A 1 95 ? -5.829 1.449 -7.470 1.00 90.44 95 ILE A O 1
ATOM 656 N N . THR A 1 96 ? -6.680 2.750 -5.861 1.00 88.94 96 THR A N 1
ATOM 657 C CA . THR A 1 96 ? -8.048 2.734 -6.384 1.00 88.94 96 THR A CA 1
ATOM 658 C C . THR A 1 96 ? -8.228 3.693 -7.557 1.00 88.94 96 THR A C 1
ATOM 660 O O . THR A 1 96 ? -8.900 3.334 -8.518 1.00 88.94 96 THR A O 1
ATOM 663 N N . VAL A 1 97 ? -7.653 4.898 -7.490 1.00 88.12 97 VAL A N 1
ATOM 664 C CA . VAL A 1 97 ? -7.835 5.923 -8.538 1.00 88.12 97 VAL A CA 1
ATOM 665 C C . VAL A 1 97 ? -7.157 5.532 -9.846 1.00 88.12 97 VAL A C 1
ATOM 667 O O . VAL A 1 97 ? -7.779 5.640 -10.901 1.00 88.12 97 VAL A O 1
ATOM 670 N N . ASP A 1 98 ? -5.936 5.009 -9.768 1.00 89.56 98 ASP A N 1
ATOM 671 C CA . ASP A 1 98 ? -5.123 4.670 -10.939 1.00 89.56 98 ASP A CA 1
ATOM 672 C C . ASP A 1 98 ? -5.234 3.179 -11.305 1.00 89.56 98 ASP A C 1
ATOM 674 O O . ASP A 1 98 ? -4.605 2.711 -12.252 1.00 89.56 98 ASP A O 1
ATOM 678 N N . GLY A 1 99 ? -6.041 2.410 -10.563 1.00 91.50 99 GLY A N 1
ATOM 679 C CA . GLY A 1 99 ? -6.275 0.989 -10.828 1.00 91.50 99 GLY A CA 1
ATOM 680 C C . GLY A 1 99 ? -5.036 0.110 -10.641 1.00 91.50 99 GLY A C 1
ATOM 681 O O . GLY A 1 99 ? -4.892 -0.893 -11.344 1.00 91.50 99 GLY A O 1
ATOM 682 N N . LEU A 1 100 ? -4.143 0.481 -9.719 1.00 94.75 100 LEU A N 1
ATOM 683 C CA . LEU A 1 100 ? -2.938 -0.288 -9.405 1.00 94.75 100 LEU A CA 1
ATOM 684 C C . LEU A 1 100 ? -3.300 -1.624 -8.751 1.00 94.75 100 LEU A C 1
ATOM 686 O O . LEU A 1 100 ? -4.311 -1.755 -8.057 1.00 94.75 100 LEU A O 1
ATOM 690 N N . ILE A 1 101 ? -2.430 -2.611 -8.925 1.00 95.94 101 ILE A N 1
ATOM 691 C CA . ILE A 1 101 ? -2.603 -3.948 -8.363 1.00 95.94 101 ILE A CA 1
ATOM 692 C C . ILE A 1 101 ? -1.660 -4.108 -7.175 1.00 95.94 101 ILE A C 1
ATOM 694 O O . ILE A 1 101 ? -0.441 -4.068 -7.329 1.00 95.94 101 ILE A O 1
ATOM 698 N N . ALA A 1 102 ? -2.223 -4.284 -5.980 1.00 94.69 102 ALA A N 1
ATOM 699 C CA . ALA A 1 102 ? -1.445 -4.658 -4.804 1.00 94.69 102 ALA A CA 1
ATOM 700 C C . ALA A 1 102 ? -1.026 -6.130 -4.913 1.00 94.69 102 ALA A C 1
ATOM 702 O O . ALA A 1 102 ? -1.880 -6.992 -5.129 1.00 94.69 102 ALA A O 1
ATOM 703 N N . LEU A 1 103 ? 0.270 -6.403 -4.764 1.00 96.56 103 LEU A N 1
ATOM 704 C CA . LEU A 1 103 ? 0.798 -7.766 -4.756 1.00 96.56 103 LEU A CA 1
ATOM 705 C C . LEU A 1 103 ? 0.680 -8.383 -3.359 1.00 96.56 103 LEU A C 1
ATOM 707 O O . LEU A 1 103 ? 0.783 -7.677 -2.352 1.00 96.56 103 LEU A O 1
ATOM 711 N N . ASP A 1 104 ? 0.489 -9.700 -3.311 1.00 95.50 104 ASP A N 1
ATOM 712 C CA . ASP A 1 104 ? 0.543 -10.467 -2.066 1.00 95.50 104 ASP A CA 1
ATOM 713 C C . ASP A 1 104 ? 1.992 -10.603 -1.577 1.00 95.50 104 ASP A C 1
ATOM 715 O O . ASP A 1 104 ? 2.889 -10.940 -2.350 1.00 95.50 104 ASP A O 1
ATOM 719 N N . ASP A 1 105 ? 2.224 -10.326 -0.296 1.00 95.88 105 ASP A N 1
ATOM 720 C CA . ASP A 1 105 ? 3.535 -10.463 0.342 1.00 95.88 105 ASP A CA 1
ATOM 721 C C . ASP A 1 105 ? 3.664 -11.868 0.933 1.00 95.88 105 ASP A C 1
ATOM 723 O O . ASP A 1 105 ? 3.465 -12.099 2.129 1.00 95.88 105 ASP A O 1
ATOM 727 N N . ASP A 1 106 ? 3.985 -12.821 0.065 1.00 96.94 106 ASP A N 1
ATOM 728 C CA . ASP A 1 106 ? 3.980 -14.253 0.356 1.00 96.94 106 ASP A CA 1
ATOM 729 C C . ASP A 1 106 ? 5.104 -14.700 1.309 1.00 96.94 106 ASP A C 1
ATOM 731 O O . ASP A 1 106 ? 5.071 -15.818 1.831 1.00 96.94 106 ASP A O 1
ATOM 735 N N . LYS A 1 107 ? 6.067 -13.815 1.600 1.00 96.00 107 LYS A N 1
ATOM 736 C CA . LYS A 1 107 ? 7.140 -14.031 2.585 1.00 96.00 107 LYS A CA 1
ATOM 737 C C . LYS A 1 107 ? 7.073 -13.110 3.801 1.00 96.00 107 LYS A C 1
ATOM 739 O O . LYS A 1 107 ? 7.982 -13.145 4.633 1.00 96.00 107 LYS A O 1
ATOM 744 N N . THR A 1 108 ? 6.006 -12.326 3.956 1.00 92.00 108 THR A N 1
ATOM 745 C CA . THR A 1 108 ? 5.806 -11.432 5.113 1.00 92.00 108 THR A CA 1
ATOM 746 C C . THR A 1 108 ? 6.972 -10.456 5.342 1.00 92.00 108 THR A C 1
ATOM 748 O O . THR A 1 108 ? 7.388 -10.218 6.477 1.00 92.00 108 THR A O 1
ATOM 751 N N . ALA A 1 109 ? 7.542 -9.918 4.260 1.00 92.56 109 ALA A N 1
ATOM 752 C CA . ALA A 1 109 ? 8.638 -8.951 4.320 1.00 92.56 109 ALA A CA 1
ATOM 753 C C . ALA A 1 109 ? 8.190 -7.567 4.820 1.00 92.56 109 ALA A C 1
ATOM 755 O O . ALA A 1 109 ? 9.012 -6.788 5.307 1.00 92.56 109 ALA A O 1
ATOM 756 N N . PHE A 1 110 ? 6.898 -7.253 4.717 1.00 91.25 110 PHE A N 1
ATOM 757 C CA . PHE A 1 110 ? 6.301 -6.026 5.229 1.00 91.25 110 PHE A CA 1
ATOM 758 C C . PHE A 1 110 ? 5.576 -6.267 6.561 1.00 91.25 110 PHE A C 1
ATOM 760 O O . PHE A 1 110 ? 5.018 -7.343 6.792 1.00 91.25 110 PHE A O 1
ATOM 767 N N . PRO A 1 111 ? 5.519 -5.255 7.444 1.00 87.94 111 PRO A N 1
ATOM 768 C CA . PRO A 1 111 ? 4.691 -5.334 8.635 1.00 87.94 111 PRO A CA 1
ATOM 769 C C . PRO A 1 111 ? 3.208 -5.406 8.251 1.00 87.94 111 PRO A C 1
ATOM 771 O O . PRO A 1 111 ? 2.768 -4.852 7.240 1.00 87.94 111 PRO A O 1
ATOM 774 N N . LEU A 1 112 ? 2.427 -6.076 9.097 1.00 82.44 112 LEU A N 1
ATOM 775 C CA . LEU A 1 112 ? 0.974 -6.082 8.984 1.00 82.44 112 LEU A CA 1
ATOM 776 C C . LEU A 1 112 ? 0.404 -4.788 9.569 1.00 82.44 112 LEU A C 1
ATOM 778 O O . LEU A 1 112 ? 0.507 -4.548 10.772 1.00 82.44 112 LEU A O 1
ATOM 782 N N . ASP A 1 113 ? -0.267 -4.006 8.727 1.00 82.38 113 ASP A N 1
ATOM 783 C CA . ASP A 1 113 ? -0.981 -2.800 9.138 1.00 82.38 113 ASP A CA 1
ATOM 784 C C . ASP A 1 113 ? -2.462 -3.129 9.367 1.00 82.38 113 ASP A C 1
ATOM 786 O O . ASP A 1 113 ? -3.251 -3.235 8.428 1.00 82.38 113 ASP A O 1
ATOM 790 N N . VAL A 1 114 ? -2.859 -3.298 10.630 1.00 84.19 114 VAL A N 1
ATOM 791 C CA . VAL A 1 114 ? -4.256 -3.571 11.004 1.00 84.19 114 VAL A CA 1
ATOM 792 C C . VAL A 1 114 ? -4.874 -2.390 11.745 1.00 84.19 114 VAL A C 1
ATOM 794 O O . VAL A 1 114 ? -4.306 -1.861 12.700 1.00 84.19 114 VAL A O 1
ATOM 797 N N . VAL A 1 115 ? -6.076 -1.989 11.329 1.00 86.25 115 VAL A N 1
ATOM 798 C CA . VAL A 1 115 ? -6.872 -0.984 12.041 1.00 86.25 115 VAL A CA 1
ATOM 799 C C . VAL A 1 115 ? -7.750 -1.702 13.058 1.00 86.25 115 VAL A C 1
ATOM 801 O O . VAL A 1 115 ? -8.601 -2.513 12.696 1.00 86.25 115 VAL A O 1
ATOM 804 N N . VAL A 1 116 ? -7.528 -1.415 14.342 1.00 89.50 116 VAL A N 1
ATOM 805 C CA . VAL A 1 116 ? -8.278 -2.018 15.449 1.00 89.50 116 VAL A CA 1
ATOM 806 C C . VAL A 1 116 ? -8.805 -0.938 16.402 1.00 89.50 116 VAL A C 1
ATOM 808 O O . VAL A 1 116 ? -8.040 -0.062 16.814 1.00 89.50 116 VAL A O 1
ATOM 811 N N . PRO A 1 117 ? -10.095 -0.967 16.784 1.00 91.56 117 PRO A N 1
ATOM 812 C CA . PRO A 1 117 ? -10.639 -0.027 17.753 1.00 91.56 117 PRO A CA 1
ATOM 813 C C . PRO A 1 117 ? -10.070 -0.298 19.146 1.00 91.56 117 PRO A C 1
ATOM 815 O O . PRO A 1 117 ? -10.093 -1.432 19.626 1.00 91.56 117 PRO A O 1
ATOM 818 N N . LEU A 1 118 ? -9.619 0.756 19.823 1.00 94.19 118 LEU A N 1
ATOM 819 C CA . LEU A 1 118 ? -9.163 0.697 21.208 1.00 94.19 118 LEU A CA 1
ATOM 820 C C . LEU A 1 118 ? -10.060 1.575 22.083 1.00 94.19 118 LEU A C 1
ATOM 822 O O . LEU A 1 118 ? -10.305 2.737 21.764 1.00 94.19 118 LEU A O 1
ATOM 826 N N . MET A 1 119 ? -10.539 1.026 23.199 1.00 94.56 119 MET A N 1
ATOM 827 C CA . MET A 1 119 ? -11.386 1.742 24.156 1.00 94.56 119 MET A CA 1
ATOM 828 C C . MET A 1 119 ? -11.012 1.394 25.595 1.00 94.56 119 MET A C 1
ATOM 830 O O . MET A 1 119 ? -10.459 0.331 25.875 1.00 94.56 119 MET A O 1
ATOM 834 N N . THR A 1 120 ? -11.321 2.297 26.524 1.00 96.94 120 THR A N 1
ATOM 835 C CA . THR A 1 120 ? -11.142 2.031 27.953 1.00 96.94 120 THR A CA 1
ATOM 836 C C . THR A 1 120 ? -12.189 1.034 28.443 1.00 96.94 120 THR A C 1
ATOM 838 O O . THR A 1 120 ? -13.309 0.983 27.936 1.00 96.94 120 THR A O 1
ATOM 841 N N . THR A 1 121 ? -11.859 0.274 29.488 1.00 94.69 121 THR A N 1
ATOM 842 C CA . THR A 1 121 ? -12.795 -0.688 30.095 1.00 94.69 121 THR A CA 1
ATOM 843 C C . THR A 1 121 ? -14.077 -0.023 30.592 1.00 94.69 121 THR A C 1
ATOM 845 O O . THR A 1 121 ? -15.148 -0.606 30.488 1.00 94.69 121 THR A O 1
ATOM 848 N N . ALA A 1 122 ? -13.986 1.219 31.075 1.00 95.75 122 ALA A N 1
ATOM 849 C CA . ALA A 1 122 ? -15.140 1.998 31.514 1.00 95.75 122 ALA A CA 1
ATOM 850 C C . ALA A 1 122 ? -16.121 2.332 30.372 1.00 95.75 122 ALA A C 1
ATOM 852 O O . ALA A 1 122 ? -17.315 2.464 30.624 1.00 95.75 122 ALA A O 1
ATOM 853 N N . ALA A 1 123 ? -15.632 2.465 29.134 1.00 94.25 123 ALA A N 1
ATOM 854 C CA . ALA A 1 123 ? -16.452 2.737 27.952 1.00 94.25 123 ALA A CA 1
ATOM 855 C C . ALA A 1 123 ? -16.941 1.458 27.243 1.00 94.25 123 ALA A C 1
ATOM 857 O O . ALA A 1 123 ? -17.867 1.523 26.439 1.00 94.25 123 ALA A O 1
ATOM 858 N N . ALA A 1 124 ? -16.344 0.301 27.548 1.00 95.06 124 ALA A N 1
ATOM 859 C CA . ALA A 1 124 ? -16.625 -0.989 26.919 1.00 95.06 124 ALA A CA 1
ATOM 860 C C . ALA A 1 124 ? -17.897 -1.659 27.472 1.00 95.06 124 ALA A C 1
ATOM 862 O O . ALA A 1 124 ? -17.869 -2.800 27.942 1.00 95.06 124 ALA A O 1
ATOM 863 N N . THR A 1 125 ? -19.029 -0.952 27.441 1.00 97.00 125 THR A N 1
ATOM 864 C CA . THR A 1 125 ? -20.326 -1.581 27.724 1.00 97.00 125 THR A CA 1
ATOM 865 C C . THR A 1 125 ? -20.654 -2.613 26.633 1.00 97.00 125 THR A C 1
ATOM 867 O O . THR A 1 125 ? -20.182 -2.466 25.501 1.00 97.00 125 THR A O 1
ATOM 870 N N . PRO A 1 126 ? -21.468 -3.649 26.923 1.00 96.69 126 PRO A N 1
ATOM 871 C CA . PRO A 1 126 ? -21.809 -4.673 25.932 1.00 96.69 126 PRO A CA 1
ATOM 872 C C . PRO A 1 126 ? -22.348 -4.104 24.612 1.00 96.69 126 PRO A C 1
ATOM 874 O O . PRO A 1 126 ? -21.939 -4.551 23.543 1.00 96.69 126 PRO A O 1
ATOM 877 N N . ASP A 1 127 ? -23.194 -3.072 24.683 1.00 95.69 127 ASP A N 1
ATOM 878 C CA . ASP A 1 127 ? -23.781 -2.433 23.501 1.00 95.69 127 ASP A CA 1
ATOM 879 C C . ASP A 1 127 ? -22.734 -1.680 22.670 1.00 95.69 127 ASP A C 1
ATOM 881 O O . ASP A 1 127 ? -22.712 -1.798 21.445 1.00 95.69 127 ASP A O 1
ATOM 885 N N . VAL A 1 128 ? -21.826 -0.940 23.321 1.00 95.00 128 VAL A N 1
ATOM 886 C CA . VAL A 1 128 ? -20.747 -0.216 22.626 1.00 95.00 128 VAL A CA 1
ATOM 887 C C . VAL A 1 128 ? -19.812 -1.197 21.931 1.00 95.00 128 VAL A C 1
ATOM 889 O O . VAL A 1 128 ? -19.472 -0.994 20.766 1.00 95.00 128 VAL A O 1
ATOM 892 N N . VAL A 1 129 ? -19.431 -2.280 22.615 1.00 95.00 129 VAL A N 1
ATOM 893 C CA . VAL A 1 129 ? -18.583 -3.325 22.029 1.00 95.00 129 VAL A CA 1
ATOM 894 C C . VAL A 1 129 ? -19.266 -3.939 20.811 1.00 95.00 129 VAL A C 1
ATOM 896 O O . VAL A 1 129 ? -18.644 -4.011 19.757 1.00 95.00 129 VAL A O 1
ATOM 899 N N . ALA A 1 130 ? -20.545 -4.313 20.911 1.00 94.44 130 ALA A N 1
ATOM 900 C CA . ALA A 1 130 ? -21.277 -4.913 19.798 1.00 94.44 130 ALA A CA 1
ATOM 901 C C . ALA A 1 130 ? -21.322 -3.998 18.561 1.00 94.44 130 ALA A C 1
ATOM 903 O O . ALA A 1 130 ? -21.002 -4.443 17.456 1.00 94.44 130 ALA A O 1
ATOM 904 N N . VAL A 1 131 ? -21.651 -2.714 18.746 1.00 92.94 131 VAL A N 1
ATOM 905 C CA . VAL A 1 131 ? -21.712 -1.732 17.650 1.00 92.94 131 VAL A CA 1
ATOM 906 C C . VAL A 1 131 ? -20.337 -1.515 17.020 1.00 92.94 131 VAL A C 1
ATOM 908 O O . VAL A 1 131 ? -20.206 -1.542 15.796 1.00 92.94 131 VAL A O 1
ATOM 911 N N . VAL A 1 132 ? -19.297 -1.330 17.835 1.00 92.94 132 VAL A N 1
ATOM 912 C CA . VAL A 1 132 ? -17.931 -1.108 17.338 1.00 92.94 132 VAL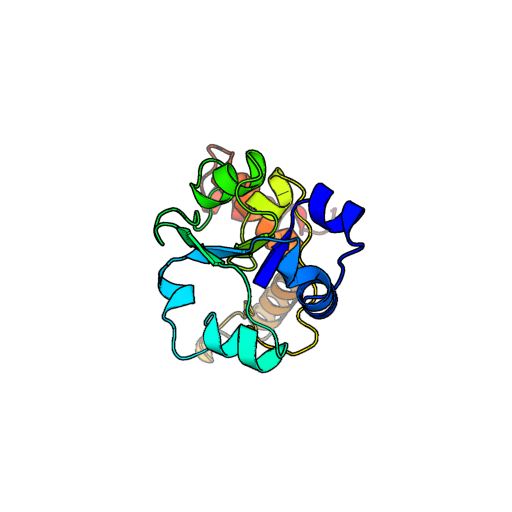 A CA 1
ATOM 913 C C . VAL A 1 132 ? -17.396 -2.348 16.622 1.00 92.94 132 VAL A C 1
ATOM 915 O O . VAL A 1 132 ? -16.764 -2.212 15.578 1.00 92.94 132 VAL A O 1
ATOM 918 N N . THR A 1 133 ? -17.673 -3.555 17.122 1.00 92.44 133 THR A N 1
ATOM 919 C CA . THR A 1 133 ? -17.299 -4.807 16.449 1.00 92.44 133 THR A CA 1
ATOM 920 C C . THR A 1 133 ? -17.990 -4.942 15.095 1.00 92.44 133 THR A C 1
ATOM 922 O O . THR A 1 133 ? -17.325 -5.279 14.115 1.00 92.44 133 THR A O 1
ATOM 925 N N . GLN A 1 134 ? -19.291 -4.646 15.013 1.00 91.56 134 GLN A N 1
ATOM 926 C CA . GLN A 1 134 ? -20.023 -4.675 13.747 1.00 91.56 134 GLN A CA 1
ATOM 927 C C . GLN A 1 134 ? -19.451 -3.665 12.748 1.00 91.56 134 GLN A C 1
ATOM 929 O O . GLN A 1 134 ? -19.205 -4.024 11.600 1.00 91.56 134 GLN A O 1
ATOM 934 N N . LEU A 1 135 ? -19.199 -2.427 13.184 1.00 91.56 135 LEU A N 1
ATOM 935 C CA . LEU A 1 135 ? -18.618 -1.390 12.334 1.00 91.56 135 LEU A CA 1
ATOM 936 C C . LEU A 1 135 ? -17.205 -1.762 11.869 1.00 91.56 135 LEU A C 1
ATOM 938 O O . LEU A 1 135 ? -16.881 -1.608 10.699 1.00 91.56 135 LEU A O 1
ATOM 942 N N . ASN A 1 136 ? -16.361 -2.288 12.757 1.00 91.62 136 ASN A N 1
ATOM 943 C CA . ASN A 1 136 ? -14.998 -2.664 12.389 1.00 91.62 136 ASN A CA 1
ATOM 944 C C . ASN A 1 136 ? -14.967 -3.762 11.317 1.00 91.62 136 ASN A C 1
ATOM 946 O O . ASN A 1 136 ? -14.087 -3.763 10.465 1.00 91.62 136 ASN A O 1
ATOM 950 N N . ALA A 1 137 ? -15.946 -4.672 11.326 1.00 90.81 137 ALA A N 1
ATOM 951 C CA . ALA A 1 137 ? -16.064 -5.713 10.311 1.00 90.81 137 ALA A CA 1
ATOM 952 C C . ALA A 1 137 ? -16.406 -5.169 8.909 1.00 90.81 137 ALA A C 1
ATOM 954 O O . ALA A 1 137 ? -16.149 -5.857 7.922 1.00 90.81 137 ALA A O 1
ATOM 955 N N . THR A 1 138 ? -16.972 -3.959 8.797 1.00 91.56 138 THR A N 1
ATOM 956 C CA . THR A 1 138 ? -17.291 -3.341 7.497 1.00 91.56 138 THR A CA 1
ATOM 957 C C . THR A 1 138 ? -16.149 -2.496 6.935 1.00 91.56 138 THR A C 1
ATOM 959 O O . THR A 1 138 ? -16.089 -2.282 5.724 1.00 91.56 138 THR A O 1
ATOM 962 N N . ILE A 1 139 ? -15.214 -2.041 7.776 1.00 90.75 139 ILE A N 1
ATOM 963 C CA . ILE A 1 139 ? -14.062 -1.223 7.370 1.00 90.75 139 ILE A CA 1
ATOM 964 C C . ILE A 1 139 ? -12.935 -2.141 6.876 1.00 90.75 139 ILE A C 1
ATOM 966 O O . ILE A 1 139 ? -11.904 -2.325 7.520 1.00 90.75 139 ILE A O 1
ATOM 970 N N . THR A 1 140 ? -13.144 -2.744 5.708 1.00 90.94 140 THR A N 1
ATOM 971 C CA . THR A 1 140 ? -12.088 -3.467 4.985 1.00 90.94 140 THR A CA 1
ATOM 972 C C . THR A 1 140 ? -11.064 -2.488 4.403 1.00 90.94 140 THR A C 1
ATOM 974 O O . THR A 1 140 ? -11.338 -1.293 4.271 1.00 90.94 140 THR A O 1
ATOM 977 N N . THR A 1 141 ? -9.891 -2.978 3.994 1.00 89.19 141 THR A N 1
ATOM 978 C CA . THR A 1 141 ? -8.862 -2.143 3.348 1.00 89.19 141 THR A CA 1
ATOM 979 C C . THR A 1 141 ? -9.397 -1.425 2.108 1.00 89.19 141 THR A C 1
ATOM 981 O O . THR A 1 141 ? -9.121 -0.242 1.923 1.00 89.19 141 THR A O 1
ATOM 984 N N . ASP A 1 142 ? -10.213 -2.093 1.289 1.00 87.81 142 ASP A N 1
ATOM 985 C CA . ASP A 1 142 ? -10.794 -1.487 0.085 1.00 87.81 142 ASP A CA 1
ATOM 986 C C . ASP A 1 142 ? -11.861 -0.443 0.417 1.00 87.81 142 ASP A C 1
ATOM 988 O O . ASP A 1 142 ? -11.900 0.618 -0.207 1.00 87.81 142 ASP A O 1
ATOM 992 N N . VAL A 1 143 ? -12.682 -0.688 1.444 1.00 90.88 143 VAL A N 1
ATOM 993 C CA . VAL A 1 143 ? -13.621 0.321 1.952 1.00 90.88 143 VAL A CA 1
ATOM 994 C C . VAL A 1 143 ? -12.853 1.538 2.466 1.00 90.88 143 VAL A C 1
ATOM 996 O O . VAL A 1 143 ? -13.196 2.666 2.115 1.00 90.88 143 VAL A O 1
ATOM 999 N N . LEU A 1 144 ? -11.782 1.336 3.236 1.00 90.50 144 LEU A N 1
ATOM 1000 C CA . LEU A 1 144 ? -10.956 2.426 3.752 1.00 90.50 144 LEU A CA 1
ATOM 1001 C C . LEU A 1 144 ? -10.291 3.226 2.623 1.00 90.50 144 LEU A C 1
ATOM 1003 O O . LEU A 1 144 ? -10.346 4.455 2.644 1.00 90.50 144 LEU A O 1
ATOM 1007 N N . ARG A 1 145 ? -9.733 2.561 1.604 1.00 88.56 145 ARG A N 1
ATOM 1008 C CA . ARG A 1 145 ? -9.207 3.232 0.403 1.00 88.56 145 ARG A CA 1
ATOM 1009 C C . ARG A 1 145 ? -10.288 4.048 -0.293 1.00 88.56 145 ARG A C 1
ATOM 1011 O O . ARG A 1 145 ? -10.052 5.213 -0.589 1.00 88.56 145 ARG A O 1
ATOM 1018 N N . ALA A 1 146 ? -11.485 3.498 -0.491 1.00 89.06 146 ALA A N 1
ATOM 1019 C CA . ALA A 1 146 ? -12.593 4.218 -1.119 1.00 89.06 146 ALA A CA 1
ATOM 1020 C C . ALA A 1 146 ? -13.023 5.462 -0.318 1.00 89.06 146 ALA A C 1
ATOM 1022 O O . ALA A 1 146 ? -13.357 6.492 -0.905 1.00 89.06 146 ALA A O 1
ATOM 1023 N N . LEU A 1 147 ? -12.989 5.405 1.018 1.00 90.56 147 LEU A N 1
ATOM 1024 C CA . LEU A 1 147 ? -13.223 6.579 1.866 1.00 90.56 147 LEU A CA 1
ATOM 1025 C C . LEU A 1 147 ? -12.101 7.616 1.722 1.00 90.56 147 LEU A C 1
ATOM 1027 O O . LEU A 1 147 ? -12.386 8.809 1.630 1.00 90.56 147 LEU A O 1
ATOM 1031 N N . LEU A 1 148 ? -10.844 7.176 1.642 1.00 89.00 148 LEU A N 1
ATOM 1032 C CA . LEU A 1 148 ? -9.698 8.059 1.423 1.00 89.00 148 LEU A CA 1
ATOM 1033 C C . LEU A 1 148 ? -9.706 8.691 0.029 1.00 89.00 148 LEU A C 1
ATOM 1035 O O . LEU A 1 148 ? -9.346 9.854 -0.094 1.00 89.00 148 LEU A O 1
ATOM 1039 N N . VAL A 1 149 ? -10.204 8.001 -1.001 1.00 88.31 149 VAL A N 1
ATOM 1040 C CA . VAL A 1 149 ? -10.436 8.598 -2.329 1.00 88.31 149 VAL A CA 1
ATOM 1041 C C . VAL A 1 149 ? -11.386 9.793 -2.231 1.00 88.31 149 VAL A C 1
ATOM 1043 O O . VAL A 1 149 ? -11.119 10.833 -2.830 1.00 88.31 149 VAL A O 1
ATOM 1046 N N . LYS A 1 150 ? -12.468 9.688 -1.446 1.00 87.44 150 LYS A N 1
ATOM 1047 C CA . LYS A 1 150 ? -13.409 10.807 -1.251 1.00 87.44 150 LYS A CA 1
ATOM 1048 C C . LYS A 1 150 ? -12.749 12.015 -0.589 1.00 87.44 150 LYS A C 1
ATOM 1050 O O . LYS A 1 150 ? -13.093 13.137 -0.936 1.00 87.44 150 LYS A O 1
ATOM 1055 N N . LEU A 1 151 ? -11.823 11.784 0.341 1.00 84.06 151 LEU A N 1
ATOM 1056 C CA . LEU A 1 151 ? -11.062 12.846 1.005 1.00 84.06 151 LEU A CA 1
ATOM 1057 C C . LEU A 1 151 ? -10.009 13.461 0.074 1.00 84.06 151 LEU A C 1
ATOM 1059 O O . LEU A 1 151 ? -9.767 14.659 0.107 1.00 84.06 151 LEU A O 1
ATOM 1063 N N . ALA A 1 152 ? -9.375 12.623 -0.738 1.00 78.31 152 ALA A N 1
ATOM 1064 C CA . ALA A 1 152 ? -8.297 13.000 -1.632 1.00 78.31 152 ALA A CA 1
ATOM 1065 C C . ALA A 1 152 ? -8.752 13.813 -2.850 1.00 78.31 152 ALA A C 1
ATOM 1067 O O . ALA A 1 152 ? -8.050 14.721 -3.284 1.00 78.31 152 ALA A O 1
ATOM 1068 N N . VAL A 1 153 ? -9.883 13.422 -3.440 1.00 77.06 153 VAL A N 1
ATOM 1069 C CA . VAL A 1 153 ? -10.388 13.963 -4.714 1.00 77.06 153 VAL A CA 1
ATOM 1070 C C . VAL A 1 153 ? -11.597 14.878 -4.496 1.00 77.06 153 VAL A C 1
ATOM 1072 O O . VAL A 1 153 ? -11.946 15.660 -5.376 1.00 77.06 153 VAL A O 1
ATOM 1075 N N . GLY A 1 154 ? -12.266 14.774 -3.347 1.00 72.69 154 GLY A N 1
ATOM 1076 C CA . GLY A 1 154 ? -13.458 15.552 -3.029 1.00 72.69 154 GLY A CA 1
ATOM 1077 C C . GLY A 1 154 ? -13.186 16.729 -2.095 1.00 72.69 154 GLY A C 1
ATOM 1078 O O . GLY A 1 154 ? -12.246 16.724 -1.311 1.00 72.69 154 GLY A O 1
ATOM 1079 N N . ASP A 1 155 ? -14.098 17.701 -2.108 1.00 76.12 155 ASP A N 1
ATOM 1080 C CA . ASP A 1 155 ? -14.086 18.852 -1.190 1.00 76.12 155 ASP A CA 1
ATOM 1081 C C . ASP A 1 155 ? -14.762 18.543 0.164 1.00 76.12 155 ASP A C 1
ATOM 1083 O O . ASP A 1 155 ? -15.104 19.443 0.935 1.00 76.12 155 ASP A O 1
ATOM 1087 N N . GLN A 1 156 ? -15.037 17.265 0.445 1.00 85.12 156 GLN A N 1
ATOM 1088 C CA . GLN A 1 156 ? -15.740 16.854 1.656 1.00 85.12 156 GLN A CA 1
ATOM 1089 C C . GLN A 1 156 ? -14.764 16.691 2.821 1.00 85.12 156 GLN A C 1
ATOM 1091 O O . GLN A 1 156 ? -13.737 16.024 2.713 1.00 85.12 156 GLN A O 1
ATOM 1096 N N . SER A 1 157 ? -15.126 17.240 3.976 1.00 89.06 157 SER A N 1
ATOM 1097 C CA . SER A 1 157 ? -14.395 17.005 5.216 1.00 89.06 157 SER A CA 1
ATOM 1098 C C . SER A 1 157 ? -14.591 15.570 5.726 1.00 89.06 157 SER A C 1
ATOM 1100 O O . SER A 1 157 ? -15.571 14.885 5.408 1.00 89.06 157 SER A O 1
ATOM 1102 N N . TYR A 1 158 ? -13.652 15.103 6.551 1.00 90.00 158 TYR A N 1
ATOM 1103 C CA . TYR A 1 158 ? -13.652 13.740 7.093 1.00 90.00 158 TYR A CA 1
ATOM 1104 C C . TYR A 1 158 ? -14.921 13.412 7.899 1.00 90.00 158 TYR A C 1
ATOM 1106 O O . TYR A 1 158 ? -15.389 12.276 7.855 1.00 90.00 158 TYR A O 1
ATOM 1114 N N . ASP A 1 159 ? -15.516 14.385 8.595 1.00 93.38 159 ASP A N 1
ATOM 1115 C CA . ASP A 1 159 ? -16.758 14.213 9.356 1.00 93.38 159 ASP A CA 1
ATOM 1116 C C . ASP A 1 159 ? -17.966 13.970 8.442 1.00 93.38 159 ASP A C 1
ATOM 1118 O O . ASP A 1 159 ? -18.799 13.108 8.733 1.00 93.38 159 ASP A O 1
ATOM 1122 N N . VAL A 1 160 ? -18.027 14.657 7.297 1.00 94.31 160 VAL A N 1
ATOM 1123 C CA . VAL A 1 160 ? -19.078 14.451 6.294 1.00 94.31 160 VAL A CA 1
ATOM 1124 C C . VAL A 1 160 ? -18.948 13.062 5.673 1.00 94.31 160 VAL A C 1
ATOM 1126 O O . VAL A 1 160 ? -19.941 12.338 5.584 1.00 94.31 160 VAL A O 1
ATOM 1129 N N . ILE A 1 161 ? -17.731 12.664 5.291 1.00 93.44 161 ILE A N 1
ATOM 1130 C CA . ILE A 1 161 ? -17.460 11.339 4.713 1.00 93.44 161 ILE A CA 1
ATOM 1131 C C . ILE A 1 161 ? -17.817 10.231 5.713 1.00 93.44 161 ILE A C 1
ATOM 1133 O O . ILE A 1 161 ? -18.508 9.278 5.349 1.00 93.44 161 ILE A O 1
ATOM 1137 N N . ALA A 1 162 ? -17.396 10.368 6.974 1.00 93.25 162 ALA A N 1
ATOM 1138 C CA . ALA A 1 162 ? -17.688 9.398 8.025 1.00 93.25 162 ALA A CA 1
ATOM 1139 C C . ALA A 1 162 ? -19.195 9.273 8.284 1.00 93.25 162 ALA A C 1
ATOM 1141 O O . ALA A 1 162 ? -19.714 8.160 8.365 1.00 93.25 162 ALA A O 1
ATOM 1142 N N . LYS A 1 163 ? -19.921 10.397 8.353 1.00 94.25 163 LYS A N 1
ATOM 1143 C CA . LYS A 1 163 ? -21.377 10.390 8.535 1.00 94.25 163 LYS A CA 1
ATOM 1144 C C . LYS A 1 163 ? -22.089 9.675 7.386 1.00 94.25 163 LYS A C 1
ATOM 1146 O O . LYS A 1 163 ? -22.904 8.794 7.638 1.00 94.25 163 LYS A O 1
ATOM 1151 N N . GLN A 1 164 ? -21.740 10.000 6.143 1.00 93.56 164 GLN A N 1
ATOM 1152 C CA . GLN A 1 164 ? -22.316 9.349 4.962 1.00 93.56 164 GLN A CA 1
ATOM 1153 C C . GLN A 1 164 ? -21.999 7.851 4.906 1.00 93.56 164 GLN A C 1
ATOM 1155 O O . GLN A 1 164 ? -22.827 7.059 4.461 1.00 93.56 164 GLN A O 1
ATOM 1160 N N . PHE A 1 165 ? -20.803 7.448 5.346 1.00 94.12 165 PHE A N 1
ATOM 1161 C CA . PHE A 1 165 ? -20.458 6.036 5.465 1.00 94.12 165 PHE A CA 1
ATOM 1162 C C . PHE A 1 165 ? -21.342 5.335 6.498 1.00 94.12 165 PHE A C 1
ATOM 1164 O O . PHE A 1 165 ? -21.938 4.315 6.178 1.00 94.12 165 PHE A O 1
ATOM 1171 N N . LEU A 1 166 ? -21.501 5.895 7.699 1.00 92.56 166 LEU A N 1
ATOM 1172 C CA . LEU A 1 166 ? -22.368 5.310 8.727 1.00 92.56 166 LEU A CA 1
ATOM 1173 C C . LEU A 1 166 ? -23.829 5.205 8.265 1.00 92.56 166 LEU A C 1
ATOM 1175 O O . LEU A 1 166 ? -24.469 4.182 8.494 1.00 92.56 166 LEU A O 1
ATOM 1179 N N . GLU A 1 167 ? -24.339 6.225 7.571 1.00 92.69 167 GLU A N 1
ATOM 1180 C CA . GLU A 1 167 ? -25.684 6.212 6.982 1.00 92.69 167 GLU A CA 1
ATOM 1181 C C . GLU A 1 167 ? -25.852 5.093 5.941 1.00 92.69 167 GLU A C 1
ATOM 1183 O O . GLU A 1 167 ? -26.914 4.478 5.884 1.00 92.69 167 GLU A O 1
ATOM 1188 N N . SER A 1 168 ? -24.812 4.771 5.161 1.00 90.06 168 SER A N 1
ATOM 1189 C CA . SER A 1 168 ? -24.870 3.679 4.177 1.00 90.06 168 SER A CA 1
ATOM 1190 C C . SER A 1 168 ? -24.783 2.279 4.789 1.00 90.06 168 SER A C 1
ATOM 1192 O O . SER A 1 168 ? -25.137 1.307 4.125 1.00 90.06 168 SER A O 1
ATOM 1194 N N . GLN A 1 169 ? -24.322 2.165 6.039 1.00 85.50 169 GLN A N 1
ATOM 1195 C CA . GLN A 1 169 ? -24.293 0.901 6.782 1.00 85.50 169 GLN A CA 1
ATOM 1196 C C . GLN A 1 169 ? -25.586 0.641 7.569 1.00 85.50 169 GLN A C 1
ATOM 1198 O O . GLN A 1 169 ? -25.768 -0.456 8.104 1.00 85.50 169 GLN A O 1
ATOM 1203 N N . ALA A 1 170 ? -26.480 1.629 7.675 1.00 75.62 170 ALA A N 1
ATOM 1204 C CA . ALA A 1 170 ? -27.752 1.452 8.358 1.00 75.62 170 ALA A CA 1
ATOM 1205 C C . ALA A 1 170 ? -28.634 0.446 7.588 1.00 75.62 170 ALA A C 1
ATOM 1207 O O . ALA A 1 170 ? -28.714 0.520 6.359 1.00 75.62 170 ALA A O 1
ATOM 1208 N N . PRO A 1 171 ? -29.324 -0.486 8.273 1.00 60.06 171 PRO A N 1
ATOM 1209 C CA . PRO A 1 171 ? -30.297 -1.352 7.617 1.00 60.06 171 PRO A CA 1
ATOM 1210 C C . PRO A 1 171 ? -31.352 -0.501 6.902 1.00 60.06 171 PRO A C 1
ATOM 1212 O O . PRO A 1 171 ? -31.834 0.479 7.475 1.00 60.06 171 PRO A O 1
ATOM 1215 N N . ALA A 1 1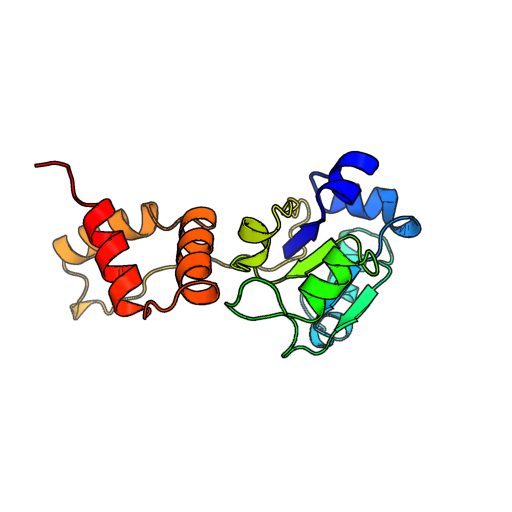72 ? -31.727 -0.877 5.676 1.00 51.28 172 ALA A N 1
ATOM 1216 C CA . ALA A 1 172 ? -32.888 -0.283 5.019 1.00 51.28 172 ALA A CA 1
ATOM 1217 C C . ALA A 1 172 ? -34.112 -0.460 5.936 1.00 51.28 172 ALA A C 1
ATOM 1219 O O . ALA A 1 172 ? -34.407 -1.584 6.349 1.00 51.28 172 ALA A O 1
ATOM 1220 N N . GLN A 1 173 ? -34.748 0.655 6.302 1.00 36.41 173 GLN A N 1
ATOM 1221 C CA . GLN A 1 173 ? -35.978 0.667 7.098 1.00 36.41 173 GLN A CA 1
ATOM 1222 C C . GLN A 1 173 ? -37.176 0.169 6.293 1.00 36.41 173 GLN A C 1
ATOM 1224 O O . GLN A 1 173 ? -37.240 0.479 5.081 1.00 36.41 173 GLN A O 1
#

Foldseek 3Di:
DKWFAPVLCVVQVAAAVLSCQVVQVPFAEEEAPCLCVPPALHQVLSCVLNVHRHHYDHDHNVQLDDLAADPRPQNVCCVVVVGGMYDHDLLHLNCVVNVIGDHHHPRPSHDDDDDDDDDDPVQPDVVVVVVRVVVSVVPDSVVSSVLSHCVRVHPDDNVRSVVVVVVVPDPDD

Radius of gyration: 18.35 Å; chains: 1; bounding box: 54×33×50 Å

pLDDT: mean 90.41, std 9.98, range [36.41, 98.31]